Protein AF-A0A7V4XFB3-F1 (afdb_monomer_lite)

pLDDT: mean 76.39, std 16.66, range [31.45, 90.25]

Sequence (71 aa):
MLNEQDHDLITKVQDALDNGKSVNAAAGELGFDNANTLYQKLYRLGYKIECTRRLVPIHAAPIPTAQPAQQ

Foldseek 3Di:
DPDPVLVVLLVQQQVCLVVVHDLQVSCVVVVHPGSVVSQVSQVVVQWHQDPSSHIDGNPCDPDPPDDDDDD

Structure (mmCIF, N/CA/C/O backbone):
data_AF-A0A7V4XFB3-F1
#
_entry.id   AF-A0A7V4XFB3-F1
#
loop_
_atom_site.group_PDB
_atom_site.id
_atom_site.type_symbol
_atom_site.label_atom_id
_atom_site.label_alt_id
_atom_site.label_comp_id
_atom_site.label_asym_id
_atom_site.label_entity_id
_atom_site.label_seq_id
_atom_site.pdbx_PDB_ins_code
_atom_site.Cartn_x
_atom_site.Cartn_y
_atom_site.Cartn_z
_atom_site.occupancy
_atom_site.B_iso_or_equiv
_atom_site.auth_seq_id
_atom_site.auth_comp_id
_atom_site.auth_asym_id
_atom_site.auth_atom_id
_atom_site.pdbx_PDB_model_num
ATOM 1 N N . MET A 1 1 ? -6.659 8.754 17.162 1.00 51.06 1 MET A N 1
ATOM 2 C CA . MET A 1 1 ? -6.220 9.644 16.068 1.00 51.06 1 MET A CA 1
ATOM 3 C C . MET A 1 1 ? -5.255 8.837 15.220 1.00 51.06 1 MET A C 1
ATOM 5 O O . MET A 1 1 ? -4.327 8.286 15.797 1.00 51.06 1 MET A O 1
ATOM 9 N N . LEU A 1 2 ? -5.514 8.664 13.921 1.00 55.69 2 LEU A N 1
ATOM 10 C CA . LEU A 1 2 ? -4.464 8.183 13.018 1.00 55.69 2 LEU A CA 1
ATOM 11 C C . LEU A 1 2 ? -3.436 9.313 12.881 1.00 55.69 2 LEU A C 1
ATOM 13 O O . LEU A 1 2 ? -3.834 10.468 12.736 1.00 55.69 2 LEU A O 1
ATOM 17 N N . ASN A 1 3 ? -2.147 8.995 12.960 1.00 70.75 3 ASN A N 1
ATOM 18 C CA . ASN A 1 3 ? -1.095 9.987 12.757 1.00 70.75 3 ASN A CA 1
ATOM 19 C C . ASN A 1 3 ? -1.060 10.415 11.282 1.00 70.75 3 ASN A C 1
ATOM 21 O O . ASN A 1 3 ? -1.200 9.579 10.391 1.00 70.75 3 ASN A O 1
ATOM 25 N N . GLU A 1 4 ? -0.825 11.705 11.026 1.00 72.88 4 GLU A N 1
ATOM 26 C CA . GLU A 1 4 ? -0.767 12.293 9.674 1.00 72.88 4 GLU A CA 1
ATOM 27 C C . GLU A 1 4 ? 0.219 11.550 8.753 1.00 72.88 4 GLU A C 1
ATOM 29 O O . GLU A 1 4 ? -0.068 11.300 7.585 1.00 72.88 4 GLU A O 1
ATOM 34 N N . GLN A 1 5 ? 1.328 11.077 9.325 1.00 77.50 5 GLN A N 1
ATOM 35 C CA . GLN A 1 5 ? 2.343 10.280 8.634 1.00 77.50 5 GLN A CA 1
ATOM 36 C C . GLN A 1 5 ? 1.817 8.955 8.056 1.00 77.50 5 GLN A C 1
ATOM 38 O O . GLN A 1 5 ? 2.260 8.528 6.993 1.00 77.50 5 GLN A O 1
ATOM 43 N N . ASP A 1 6 ? 0.881 8.289 8.737 1.00 80.62 6 ASP A N 1
ATOM 44 C CA . ASP A 1 6 ? 0.339 7.009 8.273 1.00 80.62 6 ASP A CA 1
ATOM 45 C C . ASP A 1 6 ? -0.645 7.215 7.108 1.00 80.62 6 ASP A C 1
ATOM 47 O O . ASP A 1 6 ? -0.691 6.413 6.175 1.00 80.62 6 ASP A O 1
ATOM 51 N N . HIS A 1 7 ? -1.398 8.318 7.134 1.00 79.56 7 HIS A N 1
ATOM 52 C CA . HIS A 1 7 ? -2.316 8.693 6.059 1.00 79.56 7 HIS A CA 1
ATOM 53 C C . HIS A 1 7 ? -1.565 9.152 4.796 1.00 79.56 7 HIS A C 1
ATOM 55 O O . HIS A 1 7 ? -1.936 8.787 3.677 1.00 79.56 7 HIS A O 1
ATOM 61 N N . ASP A 1 8 ? -0.473 9.903 4.970 1.00 85.81 8 ASP A N 1
ATOM 62 C CA . ASP A 1 8 ? 0.438 10.296 3.888 1.00 85.81 8 ASP A CA 1
ATOM 63 C C . ASP A 1 8 ? 1.080 9.070 3.220 1.00 85.81 8 ASP A C 1
ATOM 65 O O . ASP A 1 8 ? 1.068 8.952 1.994 1.00 85.81 8 ASP A O 1
ATOM 69 N N . LEU A 1 9 ? 1.539 8.099 4.018 1.00 87.50 9 LEU A N 1
ATOM 70 C CA . LEU A 1 9 ? 2.104 6.850 3.510 1.00 87.50 9 LEU A CA 1
ATOM 71 C C . LEU A 1 9 ? 1.119 6.093 2.611 1.00 87.50 9 LEU A C 1
ATOM 73 O O . LEU A 1 9 ? 1.469 5.706 1.497 1.00 87.50 9 LEU A O 1
ATOM 77 N N . ILE A 1 10 ? -0.113 5.894 3.085 1.00 87.06 10 ILE A N 1
ATOM 78 C CA . ILE A 1 10 ? -1.187 5.225 2.335 1.00 87.06 10 ILE A CA 1
ATOM 79 C C . ILE A 1 10 ? -1.417 5.924 0.992 1.00 87.06 10 ILE A C 1
ATOM 81 O O . ILE A 1 10 ? -1.470 5.266 -0.047 1.00 87.06 10 ILE A O 1
ATOM 85 N N . THR A 1 11 ? -1.489 7.257 1.012 1.00 88.94 11 THR A N 1
ATOM 86 C CA . THR A 1 11 ? -1.736 8.080 -0.178 1.00 88.94 11 THR A CA 1
ATOM 87 C C . THR A 1 11 ? -0.601 7.953 -1.191 1.00 88.94 11 THR A C 1
ATOM 89 O O . THR A 1 11 ? -0.855 7.729 -2.371 1.00 88.94 11 THR A O 1
ATOM 92 N N . LYS A 1 12 ? 0.658 8.021 -0.747 1.00 89.94 12 LYS A N 1
ATOM 93 C CA . LYS A 1 12 ? 1.815 7.905 -1.646 1.00 89.94 12 LYS A CA 1
ATOM 94 C C . LYS A 1 12 ? 1.976 6.506 -2.231 1.00 89.94 12 LYS A C 1
ATOM 96 O O . LYS A 1 12 ? 2.340 6.367 -3.394 1.00 89.94 12 LYS A O 1
ATOM 101 N N . VAL A 1 13 ? 1.689 5.460 -1.453 1.00 89.00 13 VAL A N 1
ATOM 102 C CA . VAL A 1 13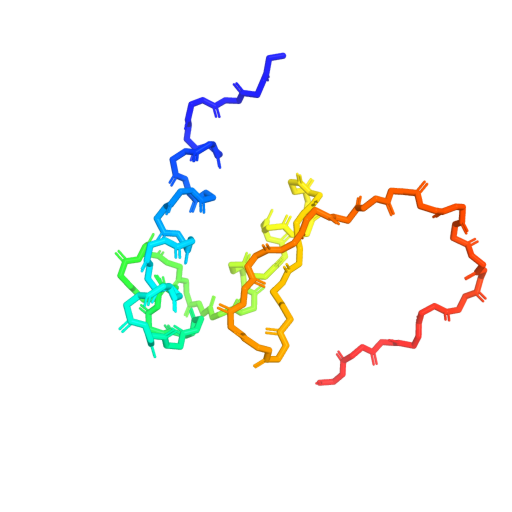 ? 1.668 4.087 -1.980 1.00 89.00 13 VAL A CA 1
ATOM 103 C C . VAL A 1 13 ? 0.565 3.942 -3.022 1.00 89.00 13 VAL A C 1
ATOM 105 O O . VAL A 1 13 ? 0.805 3.365 -4.079 1.00 89.00 13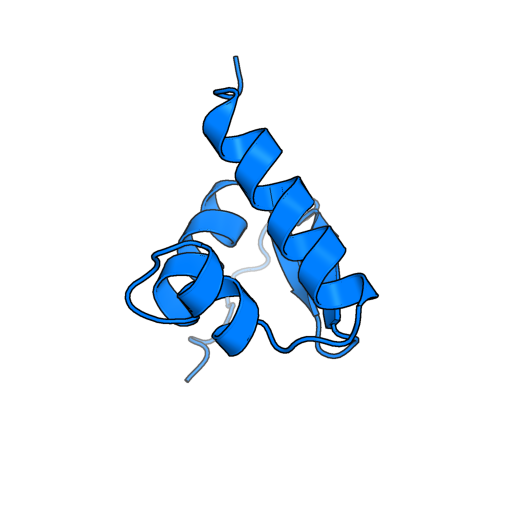 VAL A O 1
ATOM 108 N N . GLN A 1 14 ? -0.626 4.477 -2.747 1.00 87.88 14 GLN A N 1
ATOM 109 C CA . GLN A 1 14 ? -1.744 4.463 -3.686 1.00 87.88 14 GLN A CA 1
ATOM 110 C C . GLN A 1 14 ? -1.389 5.182 -4.995 1.00 87.88 14 GLN A C 1
ATOM 112 O O . GLN A 1 14 ? -1.627 4.620 -6.060 1.00 87.88 14 GLN A O 1
ATOM 117 N N . ASP A 1 15 ? -0.783 6.369 -4.921 1.00 90.25 15 ASP A N 1
ATOM 118 C CA . ASP A 1 15 ? -0.341 7.145 -6.085 1.00 90.25 15 ASP A CA 1
ATOM 119 C C . ASP A 1 15 ? 0.725 6.404 -6.901 1.00 90.25 15 ASP A C 1
ATOM 121 O O . ASP A 1 15 ? 0.603 6.266 -8.118 1.00 90.25 15 ASP A O 1
ATOM 125 N N . ALA A 1 16 ? 1.738 5.837 -6.239 1.00 88.81 16 ALA A N 1
ATOM 126 C CA . ALA A 1 16 ? 2.769 5.061 -6.918 1.00 88.81 16 ALA A CA 1
ATOM 127 C C . ALA A 1 16 ? 2.165 3.870 -7.679 1.00 88.81 16 ALA A C 1
ATOM 129 O O . ALA A 1 16 ? 2.531 3.608 -8.827 1.00 88.81 16 ALA A O 1
ATOM 130 N N . LEU A 1 17 ? 1.215 3.172 -7.055 1.00 86.94 17 LEU A N 1
ATOM 131 C CA . LEU A 1 17 ? 0.502 2.055 -7.662 1.00 86.94 17 LEU A CA 1
ATOM 132 C C . LEU A 1 17 ? -0.382 2.483 -8.844 1.00 86.94 17 LEU A C 1
ATOM 134 O O . LEU A 1 17 ? -0.389 1.791 -9.863 1.00 86.94 17 LEU A O 1
ATOM 138 N N . ASP A 1 18 ? -1.073 3.621 -8.738 1.00 87.38 18 ASP A N 1
ATOM 139 C CA . ASP A 1 18 ? -1.914 4.184 -9.806 1.00 87.38 18 ASP A CA 1
ATOM 140 C C . ASP A 1 18 ? -1.080 4.609 -11.026 1.00 87.38 18 ASP A C 1
ATOM 142 O O . ASP A 1 18 ? -1.433 4.328 -12.169 1.00 87.38 18 ASP A O 1
ATOM 146 N N . ASN A 1 19 ? 0.128 5.126 -10.778 1.00 87.62 19 ASN A N 1
ATOM 147 C CA . ASN A 1 19 ? 1.142 5.403 -11.799 1.00 87.62 19 ASN A CA 1
ATOM 148 C C . ASN A 1 19 ? 1.799 4.128 -12.380 1.00 87.62 19 ASN A C 1
ATOM 150 O O . ASN A 1 19 ? 2.762 4.206 -13.146 1.00 87.62 19 ASN A O 1
ATOM 154 N N . GLY A 1 20 ? 1.322 2.936 -12.009 1.00 84.94 20 GLY A N 1
ATOM 155 C CA . GLY A 1 20 ? 1.812 1.652 -12.505 1.00 84.94 20 GLY A CA 1
ATOM 156 C C . GLY A 1 20 ? 3.134 1.191 -11.890 1.00 84.94 20 GLY A C 1
ATOM 157 O O . GLY A 1 20 ? 3.663 0.156 -12.320 1.00 84.94 20 GLY A O 1
ATOM 158 N N . LYS A 1 21 ? 3.663 1.900 -10.882 1.00 86.56 21 LYS A N 1
ATOM 159 C CA . LYS A 1 21 ? 4.890 1.506 -10.181 1.00 86.56 21 LYS A CA 1
ATOM 160 C C . LYS A 1 21 ? 4.642 0.259 -9.337 1.00 86.56 21 LYS A C 1
ATOM 162 O O . LYS A 1 21 ? 3.563 0.016 -8.800 1.00 86.56 21 LYS A O 1
ATOM 167 N N . SER A 1 22 ? 5.688 -0.544 -9.195 1.00 86.06 22 SER A N 1
ATOM 168 C CA . SER A 1 22 ? 5.684 -1.685 -8.283 1.00 86.06 22 SER A CA 1
ATOM 169 C C . SER A 1 22 ? 5.828 -1.221 -6.834 1.00 86.06 22 SER A C 1
ATOM 171 O O . SER A 1 22 ? 6.514 -0.239 -6.557 1.00 86.06 22 SER A O 1
ATOM 173 N N . VAL A 1 23 ? 5.296 -2.006 -5.895 1.00 82.88 23 VAL A N 1
ATOM 174 C CA . VAL A 1 23 ? 5.444 -1.770 -4.443 1.00 82.88 23 VAL A CA 1
ATOM 175 C C . VAL A 1 23 ? 6.905 -1.609 -4.032 1.00 82.88 23 VAL A C 1
ATOM 177 O O . VAL A 1 23 ? 7.218 -0.806 -3.167 1.00 82.88 23 VAL A O 1
ATOM 180 N N . ASN A 1 24 ? 7.812 -2.338 -4.683 1.00 85.69 24 ASN A N 1
ATOM 181 C CA . ASN A 1 24 ? 9.241 -2.243 -4.403 1.00 85.69 24 ASN A CA 1
ATOM 182 C C . ASN A 1 24 ? 9.837 -0.880 -4.788 1.00 85.69 24 ASN A C 1
ATOM 184 O O . ASN A 1 24 ? 10.658 -0.340 -4.056 1.00 85.69 24 ASN A O 1
ATOM 188 N N . ALA A 1 25 ? 9.387 -0.299 -5.904 1.00 86.88 25 ALA A N 1
ATOM 189 C CA . ALA A 1 25 ? 9.794 1.046 -6.299 1.00 86.88 25 ALA A CA 1
ATOM 190 C C . ALA A 1 25 ? 9.208 2.090 -5.339 1.00 86.88 25 ALA A C 1
ATOM 192 O O . ALA A 1 25 ? 9.933 2.964 -4.877 1.00 86.88 25 ALA A O 1
ATOM 193 N N . ALA A 1 26 ? 7.929 1.941 -4.970 1.00 87.19 26 ALA A N 1
ATOM 194 C CA . ALA A 1 26 ? 7.290 2.799 -3.975 1.00 87.19 26 ALA A CA 1
ATOM 195 C C . ALA A 1 26 ? 8.020 2.743 -2.622 1.00 87.19 26 ALA A C 1
ATOM 197 O O . ALA A 1 26 ? 8.291 3.779 -2.032 1.00 87.19 26 ALA A O 1
ATOM 198 N N . ALA A 1 27 ? 8.398 1.550 -2.155 1.00 88.19 27 ALA A N 1
ATOM 199 C CA . ALA A 1 27 ? 9.156 1.370 -0.919 1.00 88.19 27 ALA A CA 1
ATOM 200 C C . ALA A 1 27 ? 10.493 2.125 -0.949 1.00 88.19 27 ALA A C 1
ATOM 202 O O . ALA A 1 27 ? 10.795 2.841 0.003 1.00 88.19 27 ALA A O 1
ATOM 203 N N . GLY A 1 28 ? 11.239 2.034 -2.056 1.00 87.62 28 GLY A N 1
ATOM 204 C CA . GLY A 1 28 ? 12.489 2.775 -2.233 1.00 87.62 28 GLY A CA 1
ATOM 205 C C . GLY A 1 28 ? 12.302 4.296 -2.210 1.00 87.62 28 GLY A C 1
ATOM 206 O O . GLY A 1 28 ? 13.042 4.987 -1.517 1.00 87.62 28 GLY A O 1
ATOM 207 N N . GLU A 1 29 ? 11.286 4.826 -2.900 1.00 87.12 29 GLU A N 1
ATOM 208 C CA . GLU A 1 29 ? 11.008 6.275 -2.911 1.00 87.12 29 GLU A CA 1
ATOM 209 C C . GLU A 1 29 ? 10.508 6.804 -1.562 1.00 87.12 29 GLU A C 1
ATOM 211 O O . GLU A 1 29 ? 10.713 7.968 -1.225 1.00 87.12 29 GLU A O 1
ATOM 216 N N . LEU A 1 30 ? 9.877 5.939 -0.770 1.00 85.38 30 LEU A N 1
ATOM 217 C CA . LEU A 1 30 ? 9.358 6.260 0.556 1.00 85.38 30 LEU A CA 1
ATOM 218 C C . LEU A 1 30 ? 10.386 6.052 1.678 1.00 85.38 30 LEU A C 1
ATOM 220 O O . LEU A 1 30 ? 10.053 6.253 2.845 1.00 85.38 30 LEU A O 1
ATOM 224 N N . GLY A 1 31 ? 11.620 5.662 1.343 1.00 87.00 31 GLY A N 1
ATOM 225 C CA . GLY A 1 31 ? 12.702 5.466 2.309 1.00 87.00 31 GLY A CA 1
ATOM 226 C C . GLY A 1 31 ? 12.579 4.192 3.148 1.00 87.00 31 GLY A C 1
ATOM 227 O O . GLY A 1 31 ? 13.152 4.122 4.231 1.00 87.00 31 GLY A O 1
ATOM 228 N N . PHE A 1 32 ? 11.831 3.191 2.678 1.00 87.00 32 PHE A N 1
ATOM 229 C CA . PHE A 1 32 ? 11.777 1.874 3.312 1.00 87.00 32 PHE A CA 1
ATOM 230 C C . PHE A 1 32 ? 12.935 1.001 2.832 1.00 87.00 32 PHE A C 1
ATOM 232 O O . PHE A 1 32 ? 13.254 0.982 1.644 1.00 87.00 32 PHE A O 1
ATOM 239 N N . ASP A 1 33 ? 13.494 0.194 3.737 1.00 84.44 33 ASP A N 1
ATOM 240 C CA . ASP A 1 33 ? 14.581 -0.743 3.422 1.00 84.44 33 ASP A CA 1
ATOM 241 C C . ASP A 1 33 ? 14.215 -1.738 2.313 1.00 84.44 33 ASP A C 1
ATOM 243 O O . ASP A 1 33 ? 15.065 -2.154 1.528 1.00 84.44 33 ASP A O 1
ATOM 247 N N . ASN A 1 34 ? 12.949 -2.163 2.267 1.00 85.31 34 ASN A N 1
ATOM 248 C CA . ASN A 1 34 ? 12.422 -3.056 1.242 1.00 85.31 34 ASN A CA 1
ATOM 249 C C . ASN A 1 34 ? 10.884 -3.020 1.197 1.00 85.31 34 ASN A C 1
ATOM 251 O O . ASN A 1 34 ? 10.211 -2.520 2.105 1.00 85.31 34 ASN A O 1
ATOM 255 N N . ALA A 1 35 ? 10.322 -3.626 0.146 1.00 85.25 35 ALA A N 1
ATOM 256 C CA . ALA A 1 35 ? 8.879 -3.779 -0.011 1.00 85.25 35 ALA A CA 1
ATOM 257 C C . ALA A 1 35 ? 8.210 -4.486 1.179 1.00 85.25 35 ALA A C 1
ATOM 259 O O . ALA A 1 35 ? 7.089 -4.136 1.528 1.00 85.25 35 ALA A O 1
ATOM 260 N N . ASN A 1 36 ? 8.869 -5.457 1.820 1.00 86.88 36 ASN A N 1
ATOM 261 C CA . ASN A 1 36 ? 8.296 -6.219 2.932 1.00 86.88 36 ASN A CA 1
ATOM 262 C C . ASN A 1 36 ? 8.031 -5.340 4.166 1.00 86.88 36 ASN A C 1
ATOM 264 O O . ASN A 1 36 ? 6.975 -5.457 4.787 1.00 86.88 36 ASN A O 1
ATOM 268 N N . THR A 1 37 ? 8.935 -4.413 4.494 1.00 88.88 37 THR A N 1
ATOM 269 C CA . THR A 1 37 ? 8.723 -3.434 5.573 1.00 88.88 37 THR A CA 1
ATOM 270 C C . THR A 1 37 ? 7.516 -2.545 5.268 1.00 88.88 37 THR A C 1
ATOM 272 O O . THR A 1 37 ? 6.673 -2.323 6.140 1.00 88.88 37 THR A O 1
ATOM 275 N N . LEU A 1 38 ? 7.383 -2.101 4.012 1.00 88.38 38 LEU A N 1
ATOM 276 C CA . LEU A 1 38 ? 6.222 -1.339 3.553 1.00 88.38 38 LEU A CA 1
ATOM 277 C C . LEU A 1 38 ? 4.926 -2.164 3.653 1.00 88.38 38 LEU A C 1
ATOM 279 O O . LEU A 1 38 ? 3.936 -1.680 4.197 1.00 88.38 38 LEU A O 1
ATOM 283 N N . TYR A 1 39 ? 4.935 -3.424 3.209 1.00 86.44 39 TYR A N 1
ATOM 284 C 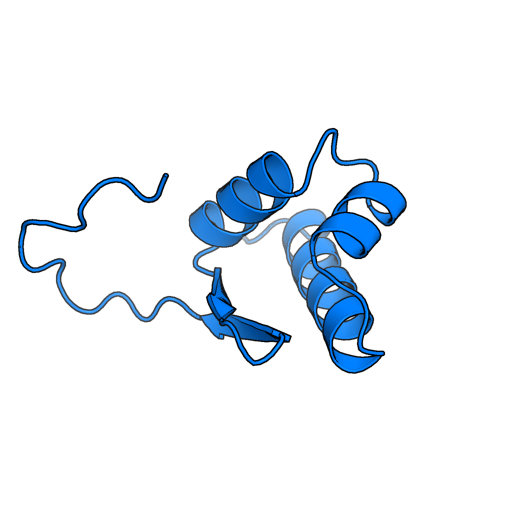CA . TYR A 1 39 ? 3.794 -4.339 3.320 1.00 86.44 39 TYR A CA 1
ATOM 285 C C . TYR A 1 39 ? 3.342 -4.527 4.768 1.00 86.44 39 TYR A C 1
ATOM 287 O O . TYR A 1 39 ? 2.154 -4.406 5.054 1.00 86.44 39 TYR A O 1
ATOM 295 N N . GLN A 1 40 ? 4.268 -4.779 5.695 1.00 86.38 40 GLN A N 1
ATOM 296 C CA . GLN A 1 40 ? 3.933 -4.941 7.111 1.00 86.38 40 GLN A CA 1
ATOM 297 C C . GLN A 1 40 ? 3.351 -3.665 7.720 1.00 86.38 40 GLN A C 1
ATOM 299 O O . GLN A 1 40 ? 2.406 -3.728 8.510 1.00 86.38 40 GLN A O 1
ATOM 304 N N . LYS A 1 41 ? 3.894 -2.501 7.345 1.00 86.88 41 LYS A N 1
ATOM 305 C CA . LYS A 1 41 ? 3.381 -1.203 7.789 1.00 86.88 41 LYS A CA 1
ATOM 306 C C . LYS A 1 41 ? 1.960 -0.972 7.271 1.00 86.88 41 LYS A C 1
ATOM 308 O O . LYS A 1 41 ? 1.092 -0.618 8.060 1.00 86.88 41 LYS A O 1
ATOM 313 N N . LEU A 1 42 ? 1.691 -1.246 5.995 1.00 87.31 42 LEU A N 1
ATOM 314 C CA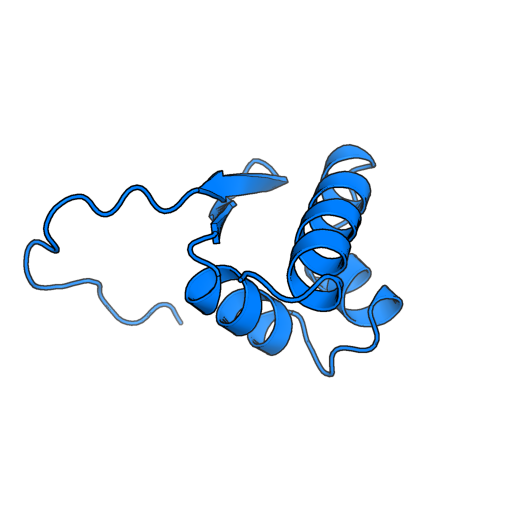 . LEU A 1 42 ? 0.345 -1.152 5.422 1.00 87.31 42 LEU A CA 1
ATOM 315 C C . LEU A 1 42 ? -0.618 -2.135 6.090 1.00 87.31 42 LEU A C 1
ATOM 317 O O . LEU A 1 42 ? -1.714 -1.742 6.478 1.00 87.31 42 LEU A O 1
ATOM 321 N N . TYR A 1 43 ? -0.181 -3.372 6.331 1.00 85.44 43 TYR A N 1
ATOM 322 C CA . TYR A 1 43 ? -0.985 -4.390 7.005 1.00 85.44 43 TYR A CA 1
ATOM 323 C C . TYR A 1 43 ? -1.378 -3.962 8.424 1.00 85.44 43 TYR A C 1
ATOM 325 O O . TYR A 1 43 ? -2.534 -4.097 8.818 1.00 85.44 43 TYR A O 1
ATOM 333 N N . ARG A 1 44 ? -0.441 -3.366 9.176 1.00 82.69 44 ARG A N 1
ATOM 334 C CA . ARG A 1 44 ? -0.697 -2.759 10.496 1.00 82.69 44 ARG A CA 1
ATOM 335 C C . ARG A 1 44 ? -1.720 -1.627 10.439 1.00 82.69 44 ARG A C 1
ATOM 337 O O . ARG A 1 44 ? -2.477 -1.462 11.388 1.00 82.69 44 ARG A O 1
ATOM 344 N N . LEU A 1 45 ? -1.730 -0.863 9.350 1.00 83.88 45 LEU A N 1
ATOM 345 C CA . LEU A 1 45 ? -2.714 0.190 9.096 1.00 83.88 45 LEU A CA 1
ATOM 346 C C . LEU A 1 45 ? -4.057 -0.358 8.592 1.00 83.88 45 LEU A C 1
ATOM 348 O O . LEU A 1 45 ? -4.989 0.416 8.395 1.00 83.88 45 LEU A O 1
ATOM 352 N N . GLY A 1 46 ? -4.171 -1.676 8.406 1.00 85.25 46 GLY A N 1
ATOM 353 C CA . GLY A 1 46 ? -5.373 -2.317 7.894 1.00 85.25 46 GLY A CA 1
ATOM 354 C C . GLY A 1 46 ? -5.488 -2.241 6.375 1.00 85.25 46 GLY A C 1
ATOM 355 O O . GLY A 1 46 ? -6.599 -2.212 5.864 1.00 85.25 46 GLY A O 1
ATOM 356 N N . TYR A 1 47 ? -4.373 -2.211 5.645 1.00 86.50 47 TYR A N 1
ATOM 357 C CA . TYR A 1 47 ? -4.336 -2.186 4.182 1.00 86.50 47 TYR A CA 1
ATOM 358 C C . TYR A 1 47 ? -3.445 -3.300 3.630 1.00 86.50 47 TYR A C 1
ATOM 360 O O . TYR A 1 47 ? -2.372 -3.585 4.156 1.00 86.50 47 TYR A O 1
ATOM 368 N N . LYS A 1 48 ? -3.866 -3.925 2.531 1.00 86.12 48 LYS A N 1
ATOM 369 C CA . LYS A 1 48 ? -3.045 -4.870 1.760 1.00 86.12 48 LYS A CA 1
ATOM 370 C C . LYS A 1 48 ? -2.945 -4.396 0.315 1.00 86.12 48 LYS A C 1
ATOM 372 O O . LYS A 1 48 ? -3.824 -3.682 -0.164 1.00 86.12 48 LYS A O 1
ATOM 377 N N . ILE A 1 49 ? -1.889 -4.803 -0.382 1.00 83.94 49 ILE A N 1
ATOM 378 C CA . ILE A 1 49 ? -1.752 -4.550 -1.819 1.00 83.94 49 ILE A CA 1
ATOM 379 C C . ILE A 1 49 ? -2.094 -5.841 -2.548 1.00 83.94 49 ILE A C 1
ATOM 381 O O . ILE A 1 49 ? -1.482 -6.878 -2.298 1.00 83.94 49 ILE A O 1
ATOM 385 N N . GLU A 1 50 ? -3.088 -5.789 -3.428 1.00 82.06 50 GLU A N 1
ATOM 386 C CA . GLU A 1 50 ? -3.455 -6.934 -4.263 1.00 82.06 50 GLU A CA 1
ATOM 387 C C . GLU A 1 50 ? -2.630 -6.978 -5.552 1.00 82.06 50 GLU A C 1
ATOM 389 O O . GLU A 1 50 ? -2.008 -5.995 -5.961 1.00 82.06 50 GLU A O 1
ATOM 394 N N . CYS A 1 51 ? -2.639 -8.135 -6.220 1.00 69.50 51 CYS A N 1
ATOM 395 C CA . CYS A 1 51 ? -1.889 -8.372 -7.457 1.00 69.50 51 CYS A CA 1
ATOM 396 C C . CYS A 1 51 ? -2.239 -7.366 -8.574 1.00 69.50 51 CYS A C 1
ATOM 398 O O . CYS A 1 51 ? -1.395 -7.033 -9.403 1.00 69.50 51 CYS A O 1
ATOM 400 N N . THR A 1 52 ? -3.444 -6.788 -8.537 1.00 72.62 52 THR A N 1
ATOM 401 C CA . THR A 1 52 ? -3.886 -5.697 -9.420 1.00 72.62 52 THR A CA 1
ATOM 402 C C . THR A 1 52 ? -3.208 -4.354 -9.138 1.00 72.62 52 THR A C 1
ATOM 404 O O . THR A 1 52 ? -3.656 -3.343 -9.669 1.00 72.62 52 THR A O 1
ATOM 407 N N . ARG A 1 53 ? -2.168 -4.318 -8.291 1.00 77.19 53 ARG A N 1
ATOM 408 C CA . ARG A 1 53 ? -1.453 -3.099 -7.890 1.00 77.19 53 ARG A CA 1
ATOM 409 C C . ARG A 1 53 ? -2.427 -2.068 -7.329 1.00 77.19 53 ARG A C 1
ATOM 411 O O . ARG A 1 53 ? -2.480 -0.933 -7.771 1.00 77.19 53 ARG A O 1
ATOM 418 N N . ARG A 1 54 ? -3.260 -2.490 -6.380 1.00 78.62 54 ARG A N 1
ATOM 419 C CA . ARG A 1 54 ? -4.208 -1.607 -5.696 1.00 78.62 54 ARG A CA 1
ATOM 420 C C . ARG A 1 54 ? -4.120 -1.816 -4.203 1.00 78.62 54 ARG A C 1
ATOM 422 O O . ARG A 1 54 ? -4.067 -2.957 -3.744 1.00 78.62 54 ARG A O 1
ATOM 429 N N . LEU A 1 55 ? -4.110 -0.707 -3.472 1.00 84.19 55 LEU A N 1
ATOM 430 C CA . LEU A 1 55 ? -4.305 -0.729 -2.037 1.00 84.19 55 LEU A CA 1
ATOM 431 C C . LEU A 1 55 ? -5.779 -1.038 -1.763 1.00 84.19 55 LEU A C 1
ATOM 433 O O . LEU A 1 55 ? -6.666 -0.380 -2.308 1.00 84.19 55 LEU A O 1
ATOM 437 N N . VAL A 1 56 ? -6.046 -2.038 -0.934 1.00 82.88 56 VAL A N 1
ATOM 438 C CA . VAL A 1 56 ? -7.402 -2.364 -0.491 1.00 82.88 56 VAL A CA 1
ATOM 439 C C . VAL A 1 56 ? -7.442 -2.414 1.035 1.00 82.88 56 VAL A C 1
ATOM 441 O O . VAL A 1 56 ? -6.505 -2.938 1.652 1.00 82.88 56 VAL A O 1
ATOM 444 N N . PRO A 1 57 ? -8.502 -1.877 1.665 1.00 80.88 57 PRO A N 1
ATOM 445 C CA . PRO A 1 57 ? -8.683 -2.009 3.098 1.00 80.88 57 PRO A CA 1
ATOM 446 C C . PRO A 1 57 ? -8.900 -3.483 3.443 1.00 80.88 57 PRO A C 1
ATOM 448 O O . PRO A 1 57 ? -9.693 -4.196 2.821 1.00 80.88 57 PRO A O 1
ATOM 451 N N . ILE A 1 58 ? -8.190 -3.940 4.462 1.00 80.56 58 ILE A N 1
ATOM 452 C CA . ILE A 1 58 ? -8.418 -5.217 5.116 1.00 80.56 58 ILE A CA 1
ATOM 453 C C . ILE A 1 58 ? -9.682 -5.018 5.950 1.00 80.56 58 ILE A C 1
ATOM 455 O O . ILE A 1 58 ? -9.627 -4.656 7.123 1.00 80.56 58 ILE A O 1
ATOM 459 N N . HIS A 1 59 ? -10.847 -5.206 5.325 1.00 55.00 59 HIS A N 1
ATOM 460 C CA . HIS A 1 59 ? -12.075 -5.390 6.084 1.00 55.00 59 HIS A CA 1
ATOM 461 C C . HIS A 1 59 ? -11.826 -6.558 7.038 1.00 55.00 59 HIS A C 1
ATOM 463 O O . HIS A 1 59 ? -11.532 -7.666 6.588 1.00 55.00 59 HIS A O 1
ATOM 469 N N . ALA A 1 60 ? -11.892 -6.296 8.343 1.00 46.47 60 ALA A N 1
ATOM 470 C CA . ALA A 1 60 ? -11.824 -7.315 9.378 1.00 46.47 60 ALA A CA 1
ATOM 471 C C . ALA A 1 60 ? -13.060 -8.226 9.276 1.00 46.47 60 ALA A C 1
ATOM 473 O O . ALA A 1 60 ? -13.996 -8.129 10.063 1.00 46.47 60 ALA A O 1
ATOM 474 N N . ALA A 1 61 ? -13.090 -9.100 8.272 1.00 47.41 61 ALA A N 1
ATOM 475 C CA . ALA A 1 61 ? -13.877 -10.315 8.340 1.00 47.41 61 ALA A CA 1
ATOM 476 C C . ALA A 1 61 ? -13.271 -11.163 9.475 1.00 47.41 61 ALA A C 1
ATOM 478 O O . ALA A 1 61 ? -12.040 -11.199 9.590 1.00 47.41 61 ALA A O 1
ATOM 479 N N . PRO A 1 62 ? -14.087 -11.789 10.345 1.00 47.19 62 PRO A N 1
ATOM 480 C CA . PRO A 1 62 ? -13.576 -12.582 11.460 1.00 47.19 62 PRO A CA 1
ATOM 481 C C . PRO A 1 62 ? -12.585 -13.596 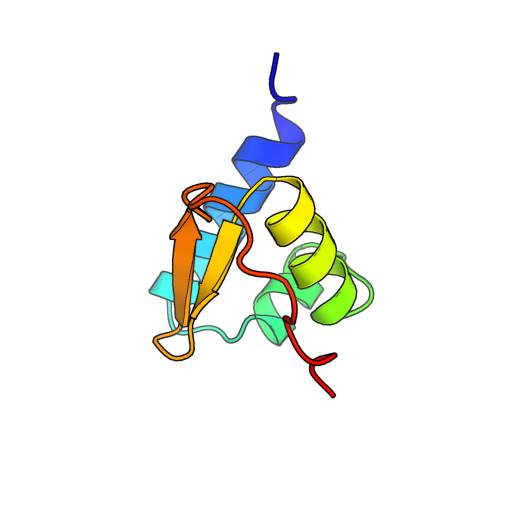10.905 1.00 47.19 62 PRO A C 1
ATOM 483 O O . PRO A 1 62 ? -12.960 -14.347 10.013 1.00 47.19 62 PRO A O 1
ATOM 486 N N . ILE A 1 63 ? -11.336 -13.566 11.385 1.00 53.50 63 ILE A N 1
ATOM 487 C CA . ILE A 1 63 ? -10.252 -14.446 10.936 1.00 53.50 63 ILE A CA 1
ATOM 488 C C . ILE A 1 63 ? -10.769 -15.887 11.061 1.00 53.50 63 ILE A C 1
ATOM 490 O O . ILE A 1 63 ? -10.854 -16.386 12.188 1.00 53.50 63 ILE A O 1
ATOM 494 N N . PRO A 1 64 ? -11.127 -16.589 9.967 1.00 47.28 64 PRO A N 1
ATOM 495 C CA . PRO A 1 64 ? -11.192 -18.030 10.042 1.00 47.28 64 PRO A CA 1
ATOM 496 C C . PRO A 1 64 ? -9.734 -18.443 10.215 1.00 47.28 64 PRO A C 1
ATOM 498 O O . PRO A 1 64 ? -8.865 -18.075 9.423 1.00 47.28 64 PRO A O 1
ATOM 501 N N . THR A 1 65 ? -9.446 -19.106 11.325 1.00 64.38 65 THR A N 1
ATOM 502 C CA . THR A 1 65 ? -8.139 -19.687 11.625 1.00 64.38 65 THR A CA 1
ATOM 503 C C . THR A 1 65 ? -7.493 -20.286 10.370 1.00 64.38 65 THR A C 1
ATOM 505 O O . THR A 1 65 ? -8.141 -21.072 9.683 1.00 64.38 65 THR A O 1
ATOM 508 N N . ALA A 1 66 ? -6.214 -19.947 10.153 1.00 45.69 66 ALA A N 1
ATOM 509 C CA . ALA A 1 66 ? -5.313 -20.353 9.063 1.00 45.69 66 ALA A CA 1
ATOM 510 C C . ALA A 1 66 ? -5.201 -19.381 7.867 1.00 45.69 66 ALA A C 1
ATOM 512 O O . ALA A 1 66 ? -5.646 -19.669 6.760 1.00 45.69 66 ALA A O 1
ATOM 513 N N . GLN A 1 67 ? -4.470 -18.273 8.050 1.00 35.44 67 GLN A N 1
ATOM 514 C CA . GLN A 1 67 ? -3.662 -17.741 6.947 1.00 35.44 67 GLN A CA 1
ATOM 515 C C . GLN A 1 67 ? -2.322 -18.496 6.939 1.00 35.44 67 GLN A C 1
ATOM 517 O O . GLN A 1 67 ? -1.587 -18.408 7.926 1.00 35.44 67 GLN A O 1
ATOM 522 N N . PRO A 1 68 ? -1.990 -19.263 5.883 1.00 46.78 68 PRO A N 1
ATOM 523 C CA . PRO A 1 68 ? -0.649 -19.806 5.731 1.00 46.78 68 PRO A CA 1
ATOM 524 C C . PRO A 1 68 ? 0.341 -18.648 5.552 1.00 46.78 68 PRO A C 1
ATOM 526 O O . PRO A 1 68 ? 0.050 -17.674 4.855 1.00 46.78 68 PRO A O 1
ATOM 529 N N . ALA A 1 69 ? 1.496 -18.755 6.209 1.00 35.22 69 ALA A N 1
ATOM 530 C CA . ALA A 1 69 ? 2.617 -17.838 6.051 1.00 35.22 69 ALA A CA 1
ATOM 531 C C . ALA A 1 69 ? 2.926 -17.636 4.556 1.00 35.22 69 ALA A C 1
ATOM 533 O O . ALA A 1 69 ? 3.224 -18.599 3.852 1.00 35.22 69 ALA A O 1
ATOM 534 N N . GLN A 1 70 ? 2.812 -16.401 4.061 1.00 31.58 70 GLN A N 1
ATOM 535 C CA . GLN A 1 70 ? 3.251 -16.069 2.707 1.00 31.58 70 GLN A CA 1
ATOM 536 C C . GLN A 1 70 ? 4.785 -16.047 2.681 1.00 31.58 70 GLN A C 1
ATOM 538 O O . GLN A 1 70 ? 5.399 -15.331 3.475 1.00 31.58 70 GLN A O 1
ATOM 543 N N . GLN A 1 71 ? 5.356 -16.886 1.811 1.00 31.45 71 GLN A N 1
ATOM 544 C CA . GLN A 1 71 ? 6.777 -16.939 1.450 1.00 31.45 71 GLN A CA 1
ATOM 545 C C . GLN A 1 71 ? 7.153 -15.831 0.468 1.00 31.45 71 GLN A C 1
ATO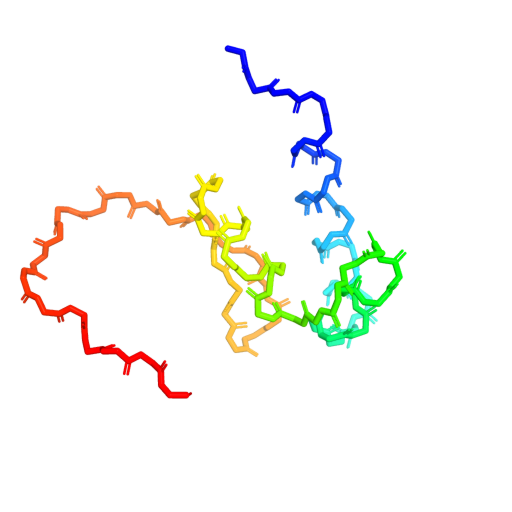M 547 O O . GLN A 1 71 ? 6.282 -15.459 -0.354 1.00 31.45 71 GLN A O 1
#

Secondary structure (DSSP, 8-state):
---HHHHHHHHHHHHHHHTT--HHHHHHHTT-SSHHHHHHHHHHTTEEEETTTEEEE-------S-PPPP-

Radius of gyration: 12.54 Å; chains: 1; bounding box: 28×33×29 Å